Protein AF-B2SQB4-F1 (afdb_monomer_lite)

Foldseek 3Di:
DVVVVVVVVVVVVVVVVVCCCVPPVVVVVVVVVVVVVVVVVVVVVVVVVVVVVVVVVVVVVVVVVVVVVVVVVVVVVVVVVVVVVVVVVVVVVVVVVVVVVVVVVVVVVVVVVVVVVVVVVVVVVVVVVVVVVVVVVVVCVVVVVVVVVVVVVVVD

Organism: Xanthomonas oryzae pv. oryzae (strain PXO99A) (NCBI:txid360094)

InterPro domains:
  IPR002146 ATP synthase, F0 complex, subunit b/b', bacterial/chloroplast [MF_01398] (1-138)
  IPR002146 ATP synthase, F0 complex, subunit b/b', bacterial/chloroplast [PF00430] (6-136)
  IPR005864 ATP synthase, F0 complex, subunit b, bacterial [TIGR01144] (10-155)
  IPR028987 F-type ATP synthase subunit B-like, membrane domain superfamily [SSF81573] (62-121)
  IPR050059 ATP synthase B chain [PTHR33445] (2-155)

Sequence (156 aa):
MDITLTIFAQALAFAGLIWIVATKIWPPLLQAIEERQQKIAEGLAAADRSQKDLAQAQEKVNEVLKDARTKANEIIDQAHARANQIIEAAKLEAIAEANRQKELAQTEIDASATRAREELRKQVSVLAVSGAEKLLKREIDANAHKALLDELAAEI

Radius of gyration: 65.9 Å; chains: 1; bounding box: 170×57×142 Å

Structure (mmCIF, N/CA/C/O backbone):
data_AF-B2SQB4-F1
#
_entry.id   AF-B2SQB4-F1
#
loop_
_atom_site.group_PDB
_atom_site.id
_atom_site.type_symbol
_atom_site.label_atom_id
_atom_site.label_alt_id
_atom_site.label_comp_id
_atom_site.label_asym_id
_atom_site.label_entity_id
_atom_site.label_seq_id
_atom_site.pdbx_PDB_ins_code
_atom_site.Cartn_x
_atom_site.Cartn_y
_atom_site.Cartn_z
_atom_site.occupancy
_atom_site.B_iso_or_equiv
_atom_site.auth_seq_id
_atom_site.auth_comp_id
_atom_site.auth_asym_id
_atom_site.auth_atom_id
_atom_site.pdbx_PDB_model_num
ATOM 1 N N . MET A 1 1 ? 79.390 27.691 -71.364 1.00 60.22 1 MET A N 1
ATOM 2 C CA . MET A 1 1 ? 78.870 28.315 -70.119 1.00 60.22 1 MET A CA 1
ATOM 3 C C . MET A 1 1 ? 77.470 27.766 -69.862 1.00 60.22 1 MET A C 1
ATOM 5 O O . MET A 1 1 ? 76.547 28.503 -69.552 1.00 60.22 1 MET A O 1
ATOM 9 N N . ASP A 1 2 ? 77.309 26.455 -70.036 1.00 78.00 2 ASP A N 1
ATOM 10 C CA . ASP A 1 2 ? 75.991 25.850 -70.263 1.00 78.00 2 ASP A CA 1
ATOM 11 C C . ASP A 1 2 ? 75.588 24.983 -69.071 1.00 78.00 2 ASP A C 1
ATOM 13 O O . ASP A 1 2 ? 74.426 24.953 -68.684 1.00 78.00 2 ASP A O 1
ATOM 17 N N . ILE A 1 3 ? 76.577 24.380 -68.400 1.00 84.12 3 ILE A N 1
ATOM 18 C CA . ILE A 1 3 ? 76.380 23.553 -67.205 1.00 84.12 3 ILE A CA 1
ATOM 19 C C . ILE A 1 3 ? 75.751 24.372 -66.067 1.00 84.12 3 ILE A C 1
ATOM 21 O O . ILE A 1 3 ? 74.783 23.928 -65.453 1.00 84.12 3 ILE A O 1
ATOM 25 N N . THR A 1 4 ? 76.233 25.593 -65.809 1.00 86.19 4 THR A N 1
ATOM 26 C CA . THR A 1 4 ? 75.653 26.471 -64.777 1.00 86.19 4 THR A CA 1
ATOM 27 C C . THR A 1 4 ? 74.193 26.793 -65.078 1.00 86.19 4 THR A C 1
ATOM 29 O O . THR A 1 4 ? 73.352 26.617 -64.200 1.00 86.19 4 THR A O 1
ATOM 32 N N . LEU A 1 5 ? 73.866 27.177 -66.318 1.00 89.06 5 LEU A N 1
ATOM 33 C CA . LEU A 1 5 ? 72.486 27.433 -66.741 1.00 89.06 5 LEU A CA 1
ATOM 34 C C . LEU A 1 5 ? 71.599 26.191 -66.557 1.00 89.06 5 LEU A C 1
ATOM 36 O O . LEU A 1 5 ? 70.499 26.311 -66.021 1.00 89.06 5 LEU A O 1
ATOM 40 N N . THR A 1 6 ? 72.082 25.000 -66.932 1.00 90.56 6 THR A N 1
ATOM 41 C CA . THR A 1 6 ? 71.328 23.750 -66.736 1.00 90.56 6 THR A CA 1
ATOM 42 C C . THR A 1 6 ? 71.091 23.422 -65.263 1.00 90.56 6 THR A C 1
ATOM 44 O O . THR A 1 6 ? 69.987 23.011 -64.918 1.00 90.56 6 THR A O 1
ATOM 47 N N . ILE A 1 7 ? 72.064 23.667 -64.377 1.00 91.50 7 ILE A N 1
ATOM 48 C CA . ILE A 1 7 ? 71.915 23.438 -62.931 1.00 91.50 7 ILE A CA 1
ATOM 49 C C . ILE A 1 7 ? 70.912 24.427 -62.330 1.00 91.50 7 ILE A C 1
ATOM 51 O O . ILE A 1 7 ? 70.052 24.017 -61.555 1.00 91.50 7 ILE A O 1
ATOM 55 N N . PHE A 1 8 ? 70.968 25.711 -62.704 1.00 92.38 8 PHE A N 1
ATOM 56 C CA . PHE A 1 8 ? 69.986 26.702 -62.247 1.00 92.38 8 PHE A CA 1
ATOM 57 C C . PHE A 1 8 ? 68.572 26.374 -62.741 1.00 92.38 8 PHE A C 1
ATOM 59 O O . PHE A 1 8 ? 67.626 26.429 -61.956 1.00 92.38 8 PHE A O 1
ATOM 66 N N . ALA A 1 9 ? 68.421 25.979 -64.008 1.00 92.12 9 ALA A N 1
ATOM 67 C CA . ALA A 1 9 ? 67.137 25.547 -64.555 1.00 92.12 9 ALA A CA 1
ATOM 68 C C . ALA A 1 9 ? 66.606 24.287 -63.845 1.00 92.12 9 ALA A C 1
ATOM 70 O O . ALA A 1 9 ? 65.429 24.234 -63.491 1.00 92.12 9 ALA A O 1
ATOM 71 N N . GLN A 1 10 ? 67.468 23.302 -63.573 1.00 93.12 10 GLN A N 1
ATOM 72 C CA . GLN A 1 10 ? 67.107 22.090 -62.834 1.00 93.12 10 GLN A CA 1
ATOM 73 C C . GLN A 1 10 ? 66.723 22.397 -61.380 1.00 93.12 10 GLN A C 1
ATOM 75 O O . GLN A 1 10 ? 65.733 21.860 -60.889 1.00 93.12 10 GLN A O 1
ATOM 80 N N . ALA A 1 11 ? 67.451 23.291 -60.703 1.00 94.12 11 ALA A N 1
ATOM 81 C CA . ALA A 1 11 ? 67.134 23.733 -59.346 1.00 94.12 11 ALA A CA 1
ATOM 82 C C . ALA A 1 11 ? 65.794 24.480 -59.288 1.00 94.12 11 ALA A C 1
ATOM 84 O O . ALA A 1 11 ? 65.000 24.237 -58.381 1.00 94.12 11 ALA A O 1
ATOM 85 N N . LEU A 1 12 ? 65.505 25.337 -60.273 1.00 94.81 12 LEU A N 1
ATOM 86 C CA . LEU A 1 12 ? 64.223 26.035 -60.375 1.00 94.81 12 LEU A CA 1
ATOM 87 C C . LEU A 1 12 ? 63.070 25.060 -60.644 1.00 94.81 12 LEU A C 1
ATOM 89 O O . LEU A 1 12 ? 62.028 25.156 -59.999 1.00 94.81 12 LEU A O 1
ATOM 93 N N . ALA A 1 13 ? 63.258 24.095 -61.549 1.00 93.62 13 ALA A N 1
ATOM 94 C CA . ALA A 1 13 ? 62.276 23.044 -61.809 1.00 93.62 13 ALA A CA 1
ATOM 95 C C . ALA A 1 13 ? 62.020 22.189 -60.556 1.00 93.62 13 ALA A C 1
ATOM 97 O O . ALA A 1 13 ? 60.870 21.898 -60.230 1.00 93.62 13 ALA A O 1
ATOM 98 N N . PHE A 1 14 ? 63.076 21.839 -59.815 1.00 94.81 14 PHE A N 1
ATOM 99 C CA . PHE A 1 14 ? 62.976 21.101 -58.557 1.00 94.81 14 PHE A CA 1
ATOM 100 C C . PHE A 1 14 ? 62.260 21.912 -57.466 1.00 94.81 14 PHE A C 1
ATOM 102 O O . PHE A 1 14 ? 61.366 21.389 -56.804 1.00 94.81 14 PHE A O 1
ATOM 109 N N . ALA A 1 15 ? 62.574 23.203 -57.324 1.00 95.31 15 ALA A N 1
ATOM 110 C CA . ALA A 1 15 ? 61.880 24.106 -56.407 1.00 95.31 15 ALA A CA 1
ATOM 111 C C . ALA A 1 15 ? 60.398 24.279 -56.781 1.00 95.31 15 ALA A C 1
ATOM 113 O O . ALA A 1 15 ? 59.537 24.240 -55.904 1.00 95.31 15 ALA A O 1
ATOM 114 N N . GLY A 1 16 ? 60.084 24.403 -58.075 1.00 95.38 16 GLY A N 1
ATOM 115 C CA . GLY A 1 16 ? 58.711 24.451 -58.580 1.00 95.38 16 GLY A CA 1
ATOM 116 C C . GLY A 1 16 ? 57.937 23.161 -58.297 1.00 95.38 16 GLY A C 1
ATOM 117 O O . GLY A 1 16 ? 56.789 23.218 -57.860 1.00 95.38 16 GLY A O 1
ATOM 118 N N . LEU A 1 17 ? 58.575 21.999 -58.466 1.00 94.56 17 LEU A N 1
ATOM 119 C CA . LEU A 1 17 ? 57.991 20.703 -58.118 1.00 94.56 17 LEU A CA 1
ATOM 120 C C . LEU A 1 17 ? 57.724 20.595 -56.614 1.00 94.56 17 LEU A C 1
ATOM 122 O O . LEU A 1 17 ? 56.611 20.241 -56.231 1.00 94.56 17 LEU A O 1
ATOM 126 N N . ILE A 1 18 ? 58.695 20.948 -55.762 1.00 94.69 18 ILE A N 1
ATOM 127 C CA . ILE A 1 18 ? 58.509 20.978 -54.301 1.00 94.69 18 ILE A CA 1
ATOM 128 C C . ILE A 1 18 ? 57.364 21.917 -53.930 1.00 94.69 18 ILE A C 1
ATOM 130 O O . ILE A 1 18 ? 56.528 21.550 -53.111 1.00 94.69 18 ILE A O 1
ATOM 134 N N . TRP A 1 19 ? 57.288 23.098 -54.543 1.00 95.38 19 TRP A N 1
ATOM 135 C CA . TRP A 1 19 ? 56.227 24.060 -54.265 1.00 95.38 19 TRP A CA 1
ATOM 136 C C . TRP A 1 19 ? 54.843 23.514 -54.640 1.00 95.38 19 TRP A C 1
ATOM 138 O O . TRP A 1 19 ? 53.917 23.582 -53.833 1.00 95.38 19 TRP A O 1
ATOM 148 N N . ILE A 1 20 ? 54.697 22.890 -55.813 1.00 94.50 20 ILE A N 1
ATOM 149 C CA . ILE A 1 20 ? 53.439 22.250 -56.222 1.00 94.50 20 ILE A CA 1
ATOM 150 C C . ILE A 1 20 ? 53.090 21.091 -55.284 1.00 94.50 20 ILE A C 1
ATOM 152 O O . ILE A 1 20 ? 51.948 20.994 -54.846 1.00 94.50 20 ILE A O 1
ATOM 156 N N . VAL A 1 21 ? 54.042 20.228 -54.927 1.00 94.00 21 VAL A N 1
ATOM 157 C CA . VAL A 1 21 ? 53.791 19.122 -53.991 1.00 94.00 21 VAL A CA 1
ATOM 158 C C . VAL A 1 21 ? 53.361 19.668 -52.625 1.00 94.00 21 VAL A C 1
ATOM 160 O O . VAL A 1 21 ? 52.333 19.246 -52.101 1.00 94.00 21 VAL A O 1
ATOM 163 N N . ALA A 1 22 ? 54.080 20.654 -52.086 1.00 93.50 22 ALA A N 1
ATOM 164 C CA . ALA A 1 22 ? 53.810 21.254 -50.783 1.00 93.50 22 ALA A CA 1
ATOM 165 C C . ALA A 1 22 ? 52.475 22.015 -50.735 1.00 93.50 22 ALA A C 1
ATOM 167 O O . ALA A 1 22 ? 51.786 21.975 -49.721 1.00 93.50 22 ALA A O 1
ATOM 168 N N . THR A 1 23 ? 52.086 22.699 -51.816 1.00 92.88 23 THR A N 1
ATOM 169 C CA . THR A 1 23 ? 50.876 23.541 -51.848 1.00 92.88 23 THR A CA 1
ATOM 170 C C . THR A 1 23 ? 49.652 22.845 -52.448 1.00 92.88 23 THR A C 1
ATOM 172 O O . THR A 1 23 ? 48.531 23.194 -52.094 1.00 92.88 23 THR A O 1
ATOM 175 N N . LYS A 1 24 ? 49.810 21.881 -53.361 1.00 93.25 24 LYS A N 1
ATOM 176 C CA . LYS A 1 24 ? 48.684 21.225 -54.055 1.00 93.25 24 LYS A CA 1
ATOM 177 C C . LYS A 1 24 ? 48.460 19.778 -53.642 1.00 93.25 24 LYS A C 1
ATOM 179 O O . LYS A 1 24 ? 47.314 19.353 -53.665 1.00 93.25 24 LYS A O 1
ATOM 184 N N . ILE A 1 25 ? 49.505 19.026 -53.294 1.00 93.25 25 ILE A N 1
ATOM 185 C CA . ILE A 1 25 ? 49.392 17.585 -52.992 1.00 93.25 25 ILE A CA 1
ATOM 186 C C . ILE A 1 25 ? 49.342 17.341 -51.483 1.00 93.25 25 ILE A C 1
ATOM 188 O O . ILE A 1 25 ? 48.540 16.538 -51.011 1.00 93.25 25 ILE A O 1
ATOM 192 N N . TRP A 1 26 ? 50.157 18.061 -50.715 1.00 93.31 26 TRP A N 1
ATOM 193 C CA . TRP A 1 26 ? 50.213 17.926 -49.263 1.00 93.31 26 TRP A CA 1
ATOM 194 C C . TRP A 1 26 ? 48.884 18.285 -48.572 1.00 93.31 26 TRP A C 1
ATOM 196 O O . TRP A 1 26 ? 48.449 17.505 -47.724 1.00 93.31 26 TRP A O 1
ATOM 206 N N . PRO A 1 27 ? 48.178 19.377 -48.946 1.00 93.12 27 PRO A N 1
ATOM 207 C CA . PRO A 1 27 ? 46.904 19.725 -48.314 1.00 93.12 27 PRO A CA 1
ATOM 208 C C . PRO A 1 27 ? 45.783 18.686 -48.490 1.00 93.12 27 PRO A C 1
ATOM 210 O O . PRO A 1 27 ? 45.216 18.294 -47.473 1.00 93.12 27 PRO A O 1
ATOM 213 N N . PRO A 1 28 ? 45.466 18.170 -49.700 1.00 92.94 28 PRO A N 1
ATOM 214 C CA . PRO A 1 28 ? 44.439 17.134 -49.834 1.00 92.94 28 PRO A CA 1
ATOM 215 C C . PRO A 1 28 ? 44.850 15.803 -49.190 1.00 92.94 28 PRO A C 1
ATOM 217 O O . PRO A 1 28 ? 43.985 15.062 -48.730 1.00 92.94 28 PRO A O 1
ATOM 220 N N . LEU A 1 29 ? 46.152 15.495 -49.108 1.00 93.25 29 LEU A N 1
ATOM 221 C CA . LEU A 1 29 ? 46.636 14.307 -48.402 1.00 93.25 29 LEU A CA 1
ATOM 222 C C . LEU A 1 29 ? 46.406 14.411 -46.886 1.00 93.25 29 LEU A C 1
ATOM 224 O O . LEU A 1 29 ? 45.898 13.470 -46.279 1.00 93.25 29 LEU A O 1
ATOM 228 N N . LEU A 1 30 ? 46.750 15.554 -46.285 1.00 93.62 30 LEU A N 1
ATOM 229 C CA . LEU A 1 30 ? 46.472 15.844 -44.875 1.00 93.62 30 LEU A CA 1
ATOM 230 C C . LEU A 1 30 ? 44.971 15.837 -44.595 1.00 93.62 30 LEU A C 1
ATOM 232 O O . LEU A 1 30 ? 44.548 15.188 -43.647 1.00 93.62 30 LEU A O 1
ATOM 236 N N . GLN A 1 31 ? 44.174 16.468 -45.460 1.00 93.62 31 GLN A N 1
ATOM 237 C CA . GLN A 1 31 ? 42.718 16.486 -45.334 1.00 93.62 31 GLN A CA 1
ATOM 238 C C . GLN A 1 31 ? 42.126 15.070 -45.360 1.00 93.62 31 GLN A C 1
ATOM 240 O O . GLN A 1 31 ? 41.269 14.756 -44.542 1.00 93.62 31 GLN A O 1
ATOM 245 N N . ALA A 1 32 ? 42.612 14.181 -46.233 1.00 92.75 32 ALA A N 1
ATOM 246 C CA . ALA A 1 32 ? 42.151 12.791 -46.282 1.00 92.75 32 ALA A CA 1
ATOM 247 C C . ALA A 1 32 ? 42.525 11.984 -45.021 1.00 92.75 32 ALA A C 1
ATOM 249 O O . ALA A 1 32 ? 41.795 11.071 -44.621 1.00 92.75 32 ALA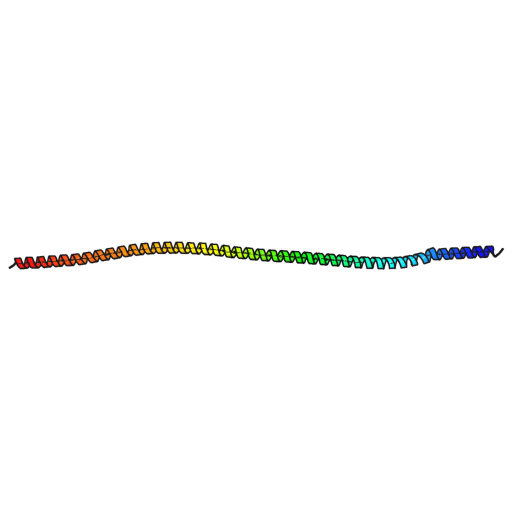 A O 1
ATOM 250 N N . ILE A 1 33 ? 43.665 12.292 -44.393 1.00 93.81 33 ILE A N 1
ATOM 251 C CA . ILE A 1 33 ? 44.070 11.690 -43.114 1.00 93.81 33 ILE A CA 1
ATOM 252 C C . ILE A 1 33 ? 43.206 12.241 -41.978 1.00 93.81 33 ILE A C 1
ATOM 254 O O . ILE A 1 33 ? 42.704 11.460 -41.171 1.00 93.81 33 ILE A O 1
ATOM 258 N N . GLU A 1 34 ? 43.013 13.557 -41.932 1.00 94.25 34 GLU A N 1
ATOM 259 C CA . GLU A 1 34 ? 42.222 14.247 -40.915 1.00 94.25 34 GLU A CA 1
ATOM 260 C C . GLU A 1 34 ? 40.752 13.824 -40.974 1.00 94.25 34 GLU A C 1
ATOM 262 O O . GLU A 1 34 ? 40.191 13.473 -39.945 1.00 94.25 34 GLU A O 1
ATOM 267 N N . GLU A 1 35 ? 40.158 13.701 -42.164 1.00 94.44 35 GLU A N 1
ATOM 268 C CA . GLU A 1 35 ? 38.791 13.196 -42.347 1.00 94.44 35 GLU A CA 1
ATOM 269 C C . GLU A 1 35 ? 38.636 11.764 -41.807 1.00 94.44 35 GLU A C 1
ATOM 271 O O . GLU A 1 35 ? 37.651 11.431 -41.144 1.00 94.44 35 GLU A O 1
ATOM 276 N N . ARG A 1 36 ? 39.635 10.897 -42.028 1.00 92.94 36 ARG A N 1
ATOM 277 C CA . ARG A 1 36 ? 39.638 9.541 -41.458 1.00 92.94 36 ARG A CA 1
ATOM 278 C C . ARG A 1 36 ? 39.808 9.553 -39.943 1.00 92.94 36 ARG A C 1
ATOM 280 O O . ARG A 1 36 ? 39.107 8.805 -39.263 1.00 92.94 36 ARG A O 1
ATOM 287 N N . GLN A 1 37 ? 40.723 10.365 -39.417 1.00 94.12 37 GLN A N 1
ATOM 288 C CA . GLN A 1 37 ? 40.927 10.506 -37.974 1.00 94.12 37 GLN A CA 1
ATOM 289 C C . GLN A 1 37 ? 39.669 11.049 -37.297 1.00 94.12 37 GLN A C 1
ATOM 291 O O . GLN A 1 37 ? 39.243 10.492 -36.289 1.00 94.12 37 GLN A O 1
ATOM 296 N N . GLN A 1 38 ? 39.032 12.055 -37.892 1.00 94.38 38 GLN A N 1
ATOM 297 C CA . GLN A 1 38 ? 37.782 12.635 -37.427 1.00 94.38 38 GLN A CA 1
ATOM 298 C C . GLN A 1 38 ? 36.663 11.594 -37.434 1.00 94.38 38 GLN A C 1
ATOM 300 O O . GLN A 1 38 ? 36.013 11.408 -36.414 1.00 94.38 38 GLN A O 1
ATOM 305 N N . LYS A 1 39 ? 36.488 10.829 -38.517 1.00 92.31 39 LYS A N 1
ATOM 306 C CA . LYS A 1 39 ? 35.456 9.782 -38.585 1.00 92.31 39 LYS A CA 1
ATOM 307 C C . LYS A 1 39 ? 35.657 8.669 -37.549 1.00 92.31 39 LYS A C 1
ATOM 309 O O . LYS A 1 39 ? 34.684 8.159 -36.997 1.00 92.31 39 LYS A O 1
ATOM 314 N N . ILE A 1 40 ? 36.906 8.285 -37.273 1.00 92.94 40 ILE A N 1
ATOM 315 C CA . ILE A 1 40 ? 37.234 7.305 -36.225 1.00 92.94 40 ILE A CA 1
ATOM 316 C C . ILE A 1 40 ? 36.982 7.902 -34.835 1.00 92.94 40 ILE A C 1
ATOM 318 O O . ILE A 1 40 ? 36.394 7.230 -33.990 1.00 92.94 40 ILE A O 1
ATOM 322 N N . ALA A 1 41 ? 37.388 9.152 -34.602 1.00 93.50 41 ALA A N 1
ATOM 323 C CA . ALA A 1 41 ? 37.187 9.845 -33.334 1.00 93.50 41 ALA A CA 1
ATOM 324 C C . ALA A 1 41 ? 35.698 10.068 -33.035 1.00 93.50 41 ALA A C 1
ATOM 326 O O . ALA A 1 41 ? 35.250 9.776 -31.931 1.00 93.50 41 ALA A O 1
ATOM 327 N N . GLU A 1 42 ? 34.917 10.508 -34.022 1.00 94.56 42 GLU A N 1
ATOM 328 C CA . GLU A 1 42 ? 33.464 10.661 -33.925 1.00 94.56 42 GLU A CA 1
ATOM 329 C C . GLU A 1 42 ? 32.776 9.314 -33.694 1.00 94.56 42 GLU A C 1
ATOM 331 O O . GLU A 1 42 ? 31.912 9.216 -32.827 1.00 94.56 42 GLU A O 1
ATOM 336 N N . GLY A 1 43 ? 33.182 8.259 -34.409 1.00 92.00 43 GLY A N 1
ATOM 337 C CA . GLY A 1 43 ? 32.646 6.911 -34.211 1.00 92.00 43 GLY A CA 1
ATOM 338 C C . GLY A 1 43 ? 32.940 6.352 -32.816 1.00 92.00 43 GLY A C 1
ATOM 339 O O . GLY A 1 43 ? 32.050 5.790 -32.179 1.00 92.00 43 GLY A O 1
ATOM 340 N N . LEU A 1 44 ? 34.163 6.548 -32.313 1.00 93.25 44 LEU A N 1
ATOM 341 C CA . LEU A 1 44 ? 34.557 6.131 -30.967 1.00 93.25 44 LEU A CA 1
ATOM 342 C C . LEU A 1 44 ? 33.827 6.946 -29.891 1.00 93.25 44 LEU A C 1
ATOM 344 O O . LEU A 1 44 ? 33.311 6.367 -28.940 1.00 93.25 44 LEU A O 1
ATOM 348 N N . ALA A 1 45 ? 33.726 8.266 -30.063 1.00 93.69 45 ALA A N 1
ATOM 349 C CA . ALA A 1 45 ? 32.998 9.142 -29.149 1.00 93.69 45 ALA A CA 1
ATOM 350 C C . ALA A 1 45 ? 31.493 8.835 -29.138 1.00 93.69 45 ALA A C 1
ATOM 352 O O . ALA A 1 45 ? 30.873 8.841 -28.078 1.00 93.69 45 ALA A O 1
ATOM 353 N N . ALA A 1 46 ? 30.900 8.525 -30.295 1.00 93.62 46 ALA A N 1
ATOM 354 C CA . ALA A 1 46 ? 29.509 8.095 -30.393 1.00 93.62 46 ALA A CA 1
ATOM 355 C C . ALA A 1 46 ? 29.286 6.734 -29.718 1.00 93.62 46 ALA A C 1
ATOM 357 O O . ALA A 1 46 ? 28.285 6.564 -29.024 1.00 93.62 46 ALA A O 1
ATOM 358 N N . ALA A 1 47 ? 30.215 5.786 -29.871 1.00 92.56 47 ALA A N 1
ATOM 359 C CA . ALA A 1 47 ? 30.145 4.487 -29.206 1.00 92.56 47 ALA A CA 1
ATOM 360 C C . ALA A 1 47 ? 30.273 4.612 -27.678 1.00 92.56 47 ALA A C 1
ATOM 362 O O . ALA A 1 47 ? 29.461 4.036 -26.956 1.00 92.56 47 ALA A O 1
ATOM 363 N N . ASP A 1 48 ? 31.240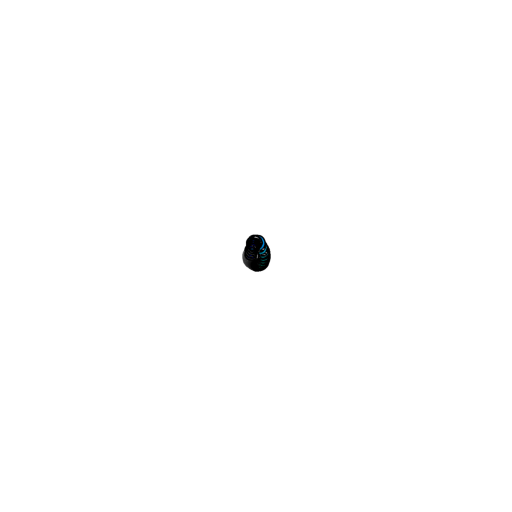 5.392 -27.187 1.00 94.44 48 ASP A N 1
ATOM 364 C CA . ASP A 1 48 ? 31.436 5.643 -25.753 1.00 94.44 48 ASP A CA 1
ATOM 365 C C . ASP A 1 48 ? 30.231 6.371 -25.144 1.00 94.44 48 ASP A C 1
ATOM 367 O O . ASP A 1 48 ? 29.664 5.936 -24.139 1.00 94.44 48 ASP A O 1
ATOM 371 N N . ARG A 1 49 ? 29.744 7.421 -25.820 1.00 94.62 49 ARG A N 1
ATOM 372 C CA . ARG A 1 49 ? 28.530 8.132 -25.413 1.00 94.62 49 ARG A CA 1
ATOM 373 C C . ARG A 1 49 ? 27.317 7.212 -25.402 1.00 94.62 49 ARG A C 1
ATOM 375 O O . ARG A 1 49 ? 26.577 7.224 -24.430 1.00 94.62 49 ARG A O 1
ATOM 382 N N . SER A 1 50 ? 27.134 6.378 -26.424 1.00 93.25 50 SER A N 1
ATOM 383 C CA . SER A 1 50 ? 26.022 5.427 -26.466 1.00 93.25 50 SER A CA 1
ATOM 384 C C . SER A 1 50 ? 26.097 4.397 -25.340 1.00 93.25 50 SER A C 1
ATOM 386 O O . SER A 1 50 ? 25.056 4.036 -24.796 1.00 93.25 50 SER A O 1
ATOM 388 N N . GLN A 1 51 ? 27.290 3.911 -24.980 1.00 94.56 51 GLN A N 1
ATOM 389 C CA . GLN A 1 51 ? 27.453 2.997 -23.845 1.00 94.56 51 GLN A CA 1
ATOM 390 C C . GLN A 1 51 ? 27.145 3.692 -22.521 1.00 94.56 51 GLN A C 1
ATOM 392 O O . GLN A 1 51 ? 26.455 3.124 -21.675 1.00 94.56 51 GLN A O 1
ATOM 397 N N . LYS A 1 52 ? 27.610 4.932 -22.353 1.00 95.19 52 LYS A N 1
ATOM 398 C CA . LYS A 1 52 ? 27.331 5.736 -21.165 1.00 95.19 52 LYS A CA 1
ATOM 399 C C . LYS A 1 52 ? 25.845 6.065 -21.034 1.00 95.19 52 LYS A C 1
ATOM 401 O O . LYS A 1 52 ? 25.288 5.885 -19.956 1.00 95.19 52 LYS A O 1
ATOM 406 N N . ASP A 1 53 ? 25.204 6.483 -22.120 1.00 95.12 53 ASP A N 1
ATOM 407 C CA . ASP A 1 53 ? 23.773 6.784 -22.164 1.00 95.12 53 ASP A CA 1
ATOM 408 C C . ASP A 1 53 ? 22.951 5.517 -21.871 1.00 95.12 53 ASP A C 1
ATOM 410 O O . ASP A 1 53 ? 21.990 5.572 -21.106 1.00 95.12 53 ASP A O 1
ATOM 414 N N . LEU A 1 54 ? 23.364 4.352 -22.392 1.00 93.94 54 LEU A N 1
ATOM 415 C CA . LEU A 1 54 ? 22.738 3.064 -22.078 1.00 93.94 54 LEU A CA 1
ATOM 416 C C . LEU A 1 54 ? 22.901 2.691 -20.598 1.00 93.94 54 LEU A C 1
ATOM 418 O O . LEU A 1 54 ? 21.933 2.272 -19.964 1.00 93.94 54 LEU A O 1
ATOM 422 N N . ALA A 1 55 ? 24.099 2.860 -20.034 1.00 95.31 55 ALA A N 1
ATOM 423 C CA . ALA A 1 55 ? 24.361 2.585 -18.624 1.00 95.31 55 ALA A CA 1
ATOM 424 C C . ALA A 1 55 ? 23.535 3.501 -17.706 1.00 95.31 55 ALA A C 1
ATOM 426 O O . ALA A 1 55 ? 22.900 3.018 -16.770 1.00 95.31 55 ALA A O 1
ATOM 427 N N . GLN A 1 56 ? 23.470 4.799 -18.016 1.00 96.19 56 GLN A N 1
ATOM 428 C CA . GLN A 1 56 ? 22.654 5.771 -17.284 1.00 96.19 56 GLN A CA 1
ATOM 429 C C . GLN A 1 56 ? 21.157 5.482 -17.416 1.00 96.19 56 GLN A C 1
ATOM 431 O O . GLN A 1 56 ? 20.425 5.549 -16.430 1.00 96.19 56 GLN A O 1
ATOM 436 N N . ALA A 1 57 ? 20.686 5.123 -18.613 1.00 95.00 57 ALA A N 1
ATOM 437 C CA . ALA A 1 57 ? 19.300 4.726 -18.825 1.00 95.00 57 ALA A CA 1
ATOM 438 C C . ALA A 1 57 ? 18.955 3.468 -18.015 1.00 95.00 57 ALA A C 1
ATOM 440 O O . ALA A 1 57 ? 17.914 3.429 -17.361 1.00 95.00 57 ALA A O 1
ATOM 441 N N . GLN A 1 58 ? 19.839 2.468 -17.995 1.00 96.06 58 GLN A N 1
ATOM 442 C CA . GLN A 1 58 ? 19.645 1.248 -17.215 1.00 96.06 58 GLN A CA 1
ATOM 443 C C . GLN A 1 58 ? 19.636 1.524 -15.707 1.00 96.06 58 GLN A C 1
ATOM 445 O O . GLN A 1 58 ? 18.791 0.987 -14.989 1.00 96.06 58 GLN A O 1
ATOM 450 N N . GLU A 1 59 ? 20.542 2.374 -15.222 1.00 96.38 59 GLU A N 1
ATOM 451 C CA . GLU A 1 59 ? 20.562 2.822 -13.830 1.00 96.38 59 GLU A CA 1
ATOM 452 C C . GLU A 1 59 ? 19.258 3.539 -13.469 1.00 96.38 59 GLU A C 1
ATOM 454 O O . GLU A 1 59 ? 18.624 3.194 -12.470 1.00 96.38 59 GLU A O 1
ATOM 459 N N . LYS A 1 60 ? 18.788 4.452 -14.329 1.00 96.50 60 LYS A N 1
ATOM 460 C CA . LYS A 1 60 ? 17.534 5.173 -14.109 1.00 96.50 60 LYS A CA 1
ATOM 461 C C . LYS A 1 60 ? 16.323 4.248 -14.104 1.00 96.50 60 LYS A C 1
ATOM 463 O O . LYS A 1 60 ? 15.447 4.394 -13.255 1.00 96.50 60 LYS A O 1
ATOM 468 N N . VAL A 1 61 ? 16.269 3.278 -15.016 1.00 96.62 61 VAL A N 1
ATOM 469 C CA . VAL A 1 61 ? 15.207 2.262 -15.044 1.00 96.62 61 VAL A CA 1
ATOM 470 C C . VAL A 1 61 ? 15.228 1.432 -13.763 1.00 96.62 61 VAL A C 1
ATOM 472 O O . VAL A 1 61 ? 14.177 1.219 -13.161 1.00 96.62 61 VAL A O 1
ATOM 475 N N . ASN A 1 62 ? 16.404 1.006 -13.301 1.00 96.56 62 ASN A N 1
ATOM 476 C CA . ASN A 1 62 ? 16.538 0.245 -12.060 1.00 96.56 62 ASN A CA 1
ATOM 477 C C . ASN A 1 62 ? 16.113 1.065 -10.832 1.00 96.56 62 ASN A C 1
ATOM 479 O O . ASN A 1 62 ? 15.441 0.533 -9.948 1.00 96.56 62 ASN A O 1
ATOM 483 N N . GLU A 1 63 ? 16.460 2.353 -10.784 1.00 97.25 63 GLU A N 1
ATOM 484 C CA . GLU A 1 63 ? 16.032 3.280 -9.732 1.00 97.25 63 GLU A CA 1
ATOM 485 C C . GLU A 1 63 ? 14.505 3.435 -9.721 1.00 97.25 63 GLU A C 1
ATOM 487 O O . GLU A 1 63 ? 13.877 3.262 -8.678 1.00 97.25 63 GLU A O 1
ATOM 492 N N . VAL A 1 64 ? 13.893 3.672 -10.886 1.00 96.62 64 VAL A N 1
ATOM 493 C CA . VAL A 1 64 ? 12.433 3.797 -11.028 1.00 96.62 64 VAL A CA 1
ATOM 494 C C . VAL A 1 64 ? 11.726 2.496 -10.651 1.00 96.62 64 VAL A C 1
ATOM 496 O O . VAL A 1 64 ? 10.714 2.532 -9.959 1.00 96.62 64 VAL A O 1
ATOM 499 N N . LEU A 1 65 ? 12.257 1.337 -11.049 1.00 96.94 65 LEU A N 1
ATOM 500 C CA . LEU A 1 65 ? 11.706 0.037 -10.661 1.00 96.94 65 LEU A CA 1
ATOM 501 C C . LEU A 1 65 ? 11.815 -0.205 -9.154 1.00 96.94 65 LEU A C 1
ATOM 503 O O . LEU A 1 65 ? 10.896 -0.767 -8.557 1.00 96.94 65 LEU A O 1
ATOM 507 N N . LYS A 1 66 ? 12.921 0.208 -8.528 1.00 97.25 66 LYS A N 1
ATOM 508 C CA . LYS A 1 66 ? 13.100 0.115 -7.078 1.00 97.25 66 LYS A CA 1
ATOM 509 C C . LYS A 1 66 ? 12.108 1.020 -6.348 1.00 97.25 66 LYS A C 1
ATOM 511 O O . LYS A 1 66 ? 11.428 0.537 -5.452 1.00 97.25 66 LYS A O 1
ATOM 516 N N . ASP A 1 67 ? 11.984 2.279 -6.760 1.00 97.00 67 ASP A N 1
ATOM 517 C CA . ASP A 1 67 ? 11.024 3.236 -6.194 1.00 97.00 67 ASP A CA 1
ATOM 518 C C . ASP A 1 67 ? 9.575 2.757 -6.373 1.00 97.00 67 ASP A C 1
ATOM 520 O O . ASP A 1 67 ? 8.794 2.749 -5.424 1.00 97.00 67 ASP A O 1
ATOM 524 N N . ALA A 1 68 ? 9.229 2.242 -7.557 1.00 96.62 68 ALA A N 1
ATOM 525 C CA . ALA A 1 68 ? 7.915 1.661 -7.822 1.00 96.62 68 ALA A CA 1
ATOM 526 C C . ALA A 1 68 ? 7.616 0.453 -6.919 1.00 96.62 68 ALA A C 1
ATOM 528 O O . ALA A 1 68 ? 6.502 0.333 -6.413 1.00 96.62 68 ALA A O 1
ATOM 529 N N . ARG A 1 69 ? 8.599 -0.427 -6.677 1.00 97.06 69 ARG A N 1
ATOM 530 C CA . ARG A 1 69 ? 8.454 -1.562 -5.747 1.00 97.06 69 ARG A CA 1
ATOM 531 C C . ARG A 1 69 ? 8.292 -1.103 -4.301 1.00 97.06 69 ARG A C 1
ATOM 533 O O . ARG A 1 69 ? 7.439 -1.640 -3.605 1.00 97.06 69 ARG A O 1
ATOM 540 N N . THR A 1 70 ? 9.068 -0.111 -3.862 1.00 97.69 70 THR A N 1
ATOM 541 C CA . THR A 1 70 ? 8.932 0.472 -2.519 1.00 97.69 70 THR A CA 1
ATOM 542 C C . THR A 1 70 ? 7.540 1.067 -2.332 1.00 97.69 70 THR A C 1
ATOM 544 O O . THR A 1 70 ? 6.847 0.688 -1.396 1.00 97.69 70 THR A O 1
ATOM 547 N N . LYS A 1 71 ? 7.078 1.900 -3.272 1.00 97.19 71 LYS A N 1
ATOM 548 C CA . 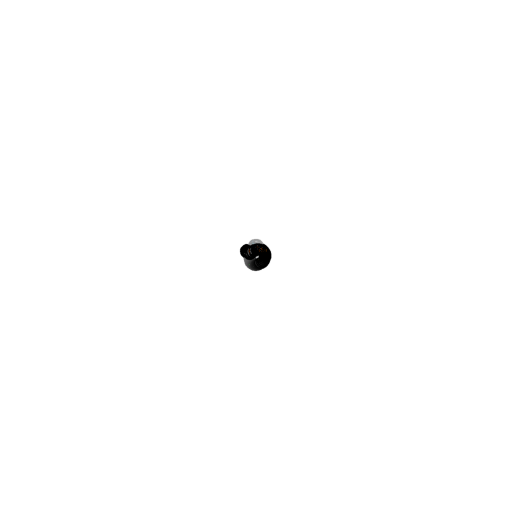LYS A 1 71 ? 5.731 2.490 -3.238 1.00 97.19 71 LYS A CA 1
ATOM 549 C C . LYS A 1 71 ? 4.627 1.438 -3.279 1.00 97.19 71 LYS A C 1
ATOM 551 O O . LYS A 1 71 ? 3.635 1.571 -2.573 1.00 97.19 71 LYS A O 1
ATOM 556 N N . ALA A 1 72 ? 4.782 0.384 -4.081 1.00 96.81 72 ALA A N 1
ATOM 557 C CA . ALA A 1 72 ? 3.819 -0.715 -4.116 1.00 96.81 72 ALA A CA 1
ATOM 558 C C . ALA A 1 72 ? 3.724 -1.428 -2.758 1.00 96.81 72 ALA A C 1
ATOM 560 O O . ALA A 1 72 ? 2.618 -1.667 -2.279 1.00 96.81 72 ALA A O 1
ATOM 561 N N . ASN A 1 73 ? 4.862 -1.708 -2.119 1.00 97.31 73 ASN A N 1
ATOM 562 C CA . ASN A 1 73 ? 4.890 -2.303 -0.783 1.00 97.31 73 ASN A CA 1
ATOM 563 C C . ASN A 1 73 ? 4.279 -1.363 0.265 1.00 97.31 73 ASN A C 1
ATOM 565 O O . ASN A 1 73 ? 3.446 -1.803 1.047 1.00 97.31 73 ASN A O 1
ATOM 569 N N . GLU A 1 74 ? 4.596 -0.066 0.228 1.00 97.62 74 GLU A N 1
ATOM 570 C CA . GLU A 1 74 ? 3.993 0.933 1.121 1.00 97.62 74 GLU A CA 1
ATOM 571 C C . GLU A 1 74 ? 2.466 0.997 0.972 1.00 97.62 74 GLU A C 1
ATOM 573 O O . GLU A 1 74 ? 1.751 1.064 1.970 1.00 97.62 74 GLU A O 1
ATOM 578 N N . ILE A 1 75 ? 1.944 0.939 -0.259 1.00 97.38 75 ILE A N 1
ATOM 579 C CA . ILE A 1 75 ? 0.497 0.911 -0.517 1.00 97.38 75 ILE A CA 1
ATOM 580 C C . ILE A 1 75 ? -0.134 -0.362 0.060 1.00 97.38 75 ILE A C 1
ATOM 582 O O . ILE A 1 75 ? -1.208 -0.294 0.659 1.00 97.38 75 ILE A O 1
ATOM 586 N N . ILE A 1 76 ? 0.519 -1.515 -0.106 1.00 97.38 76 ILE A N 1
ATOM 587 C CA . ILE A 1 76 ? 0.049 -2.797 0.434 1.00 97.38 76 ILE A CA 1
ATOM 588 C C . ILE A 1 76 ? 0.037 -2.757 1.968 1.00 97.38 76 ILE A C 1
ATOM 590 O O . ILE A 1 76 ? -0.978 -3.096 2.577 1.00 97.38 76 ILE A O 1
ATOM 594 N N . ASP A 1 77 ? 1.106 -2.271 2.594 1.00 97.44 77 ASP A N 1
ATOM 595 C CA . ASP A 1 77 ? 1.211 -2.154 4.050 1.00 97.44 77 ASP A CA 1
ATOM 596 C C . ASP A 1 77 ? 0.159 -1.189 4.615 1.00 97.44 77 ASP A C 1
ATOM 598 O O . ASP A 1 77 ? -0.516 -1.502 5.599 1.00 97.44 77 ASP A O 1
ATOM 602 N N . GLN A 1 78 ? -0.060 -0.045 3.958 1.00 97.31 78 GLN A N 1
ATOM 603 C CA . GLN A 1 78 ? -1.125 0.894 4.319 1.00 97.31 78 GLN A CA 1
ATOM 604 C C . GLN A 1 78 ? -2.518 0.274 4.161 1.00 97.31 78 GLN A C 1
ATOM 606 O O . GLN A 1 78 ? -3.384 0.484 5.014 1.00 97.31 78 GLN A O 1
ATOM 611 N N . ALA A 1 79 ? -2.749 -0.507 3.102 1.00 97.06 79 ALA A N 1
ATOM 612 C CA . ALA A 1 79 ? -4.010 -1.208 2.895 1.00 97.06 79 ALA A CA 1
ATOM 613 C C . ALA A 1 79 ? -4.259 -2.255 3.991 1.00 97.06 79 ALA A C 1
ATOM 615 O O . ALA A 1 79 ? -5.361 -2.304 4.539 1.00 97.06 79 ALA A O 1
ATOM 616 N N . HIS A 1 80 ? -3.241 -3.034 4.372 1.00 97.75 80 HIS A N 1
ATOM 617 C CA . HIS A 1 80 ? -3.329 -3.989 5.479 1.00 97.75 80 HIS A CA 1
ATOM 618 C C . HIS A 1 80 ? -3.559 -3.300 6.826 1.00 97.75 80 HIS A C 1
ATOM 620 O O . HIS A 1 80 ? -4.434 -3.720 7.585 1.00 97.75 80 HIS A O 1
ATOM 626 N N . ALA A 1 81 ? -2.833 -2.218 7.117 1.00 97.38 81 ALA A N 1
ATOM 627 C CA . ALA A 1 81 ? -3.021 -1.439 8.338 1.00 97.38 81 ALA A CA 1
ATOM 628 C C . ALA A 1 81 ? -4.447 -0.877 8.428 1.00 97.38 81 ALA A C 1
ATOM 630 O O . ALA A 1 81 ? -5.110 -1.029 9.455 1.00 97.38 81 ALA A O 1
ATOM 631 N N . ARG A 1 82 ? -4.957 -0.304 7.332 1.00 96.81 82 ARG A N 1
ATOM 632 C CA . ARG A 1 82 ? -6.324 0.222 7.262 1.00 96.81 82 ARG A CA 1
ATOM 633 C C . ARG A 1 82 ? -7.374 -0.881 7.379 1.00 96.81 82 ARG A C 1
ATOM 635 O O . ARG A 1 82 ? -8.368 -0.689 8.072 1.00 96.81 82 ARG A O 1
ATOM 642 N N . ALA A 1 83 ? -7.166 -2.032 6.742 1.00 96.88 83 ALA A N 1
ATOM 643 C CA . ALA A 1 83 ? -8.065 -3.177 6.865 1.00 96.88 83 ALA A CA 1
ATOM 644 C C . ALA A 1 83 ? -8.144 -3.671 8.316 1.00 96.88 83 ALA A C 1
ATOM 646 O O . ALA A 1 83 ? -9.239 -3.860 8.841 1.00 96.88 83 ALA A O 1
ATOM 647 N N . ASN A 1 84 ? -7.000 -3.792 8.994 1.00 97.50 84 ASN A N 1
ATOM 648 C CA . ASN A 1 84 ? -6.952 -4.168 10.405 1.00 97.50 84 ASN A CA 1
ATOM 649 C C . ASN A 1 84 ? -7.648 -3.130 11.293 1.00 97.50 84 ASN A C 1
ATOM 651 O O . ASN A 1 84 ? -8.427 -3.505 12.162 1.00 97.50 84 ASN A O 1
ATOM 655 N N . GLN A 1 85 ? -7.441 -1.834 11.045 1.00 97.44 85 GLN A N 1
ATOM 656 C CA . GLN A 1 85 ? -8.147 -0.768 11.764 1.00 97.44 85 GLN A CA 1
ATOM 657 C C . GLN A 1 85 ? -9.666 -0.843 11.577 1.00 97.44 85 GLN A C 1
ATOM 659 O O . GLN A 1 85 ? -10.400 -0.680 12.546 1.00 97.44 85 GLN A O 1
ATOM 664 N N . ILE A 1 86 ? -10.143 -1.116 10.358 1.00 97.31 86 ILE A N 1
ATOM 665 C CA . ILE A 1 86 ? -11.576 -1.289 10.079 1.00 97.31 86 ILE A CA 1
ATOM 666 C C . ILE A 1 86 ? -12.125 -2.506 10.829 1.00 97.31 86 ILE A C 1
ATOM 668 O O . ILE A 1 86 ? -13.192 -2.415 11.428 1.00 97.31 86 ILE A O 1
ATOM 672 N N . ILE A 1 87 ? -11.399 -3.627 10.829 1.00 97.25 87 ILE A N 1
ATOM 673 C CA . ILE A 1 87 ? -11.806 -4.842 11.544 1.00 97.25 87 ILE A CA 1
ATOM 674 C C . ILE A 1 87 ? -11.877 -4.587 13.053 1.00 97.25 87 ILE A C 1
ATOM 676 O O . ILE A 1 87 ? -12.856 -4.973 13.687 1.00 97.25 87 ILE A O 1
ATOM 680 N N . GLU A 1 88 ? -10.875 -3.930 13.635 1.00 97.19 88 GLU A N 1
ATOM 681 C CA . GLU A 1 88 ? -10.870 -3.620 15.067 1.00 97.19 88 GLU A CA 1
ATOM 682 C C . GLU A 1 88 ? -11.962 -2.611 15.442 1.00 97.19 88 GLU A C 1
ATOM 684 O O . GLU A 1 88 ? -12.675 -2.826 16.421 1.00 97.19 88 GLU A O 1
ATOM 689 N N . ALA A 1 89 ? -12.177 -1.570 14.634 1.00 96.88 89 ALA A N 1
ATOM 690 C CA . ALA A 1 89 ? -13.280 -0.633 14.834 1.00 96.88 89 ALA A CA 1
ATOM 691 C C . ALA A 1 89 ? -14.644 -1.342 14.769 1.00 96.88 89 ALA A C 1
ATOM 693 O O . ALA A 1 89 ? -15.466 -1.167 15.666 1.00 96.88 89 ALA A O 1
ATOM 694 N N . ALA A 1 90 ? -14.853 -2.207 13.772 1.00 96.81 90 ALA A N 1
ATOM 695 C CA . ALA A 1 90 ? -16.084 -2.980 13.628 1.00 96.81 90 ALA A CA 1
ATOM 696 C C . ALA A 1 90 ? -16.303 -3.954 14.798 1.00 96.81 90 ALA A C 1
ATOM 698 O O . ALA A 1 90 ? -17.429 -4.113 15.263 1.00 96.81 90 ALA A O 1
ATOM 699 N N . LYS A 1 91 ? -15.241 -4.587 15.319 1.00 97.50 91 LYS A N 1
ATOM 700 C CA . LYS A 1 91 ? -15.326 -5.430 16.524 1.00 97.50 91 LYS A CA 1
ATOM 701 C C . LYS A 1 91 ? -15.723 -4.618 17.753 1.00 97.50 91 LYS A C 1
ATOM 703 O O . LYS A 1 91 ? -16.580 -5.062 18.512 1.00 97.50 91 LYS A O 1
ATOM 708 N N . LEU A 1 92 ? -15.109 -3.453 17.959 1.00 97.56 92 LEU A N 1
ATOM 709 C CA . LEU A 1 92 ? -15.424 -2.582 19.092 1.00 97.56 92 LEU A CA 1
ATOM 710 C C . LEU A 1 92 ? -16.868 -2.079 19.025 1.00 97.56 92 LEU A C 1
ATOM 712 O O . LEU A 1 92 ? -17.575 -2.130 20.029 1.00 97.56 92 LEU A O 1
ATOM 716 N N . GLU A 1 93 ? -17.321 -1.663 17.844 1.00 97.12 93 GLU A N 1
ATOM 717 C CA . GLU A 1 93 ? -18.704 -1.249 17.609 1.00 97.12 93 GLU A CA 1
ATOM 718 C C . GLU A 1 93 ? -19.686 -2.405 17.843 1.00 97.12 93 GLU A C 1
ATOM 720 O O . GLU A 1 93 ? -20.675 -2.238 18.555 1.00 97.12 93 GLU A O 1
ATOM 725 N N . ALA A 1 94 ? -19.373 -3.608 17.350 1.00 96.50 94 ALA A N 1
ATOM 726 C CA . ALA A 1 94 ? -20.188 -4.797 17.585 1.00 96.50 94 ALA A CA 1
ATOM 727 C C . ALA A 1 94 ? -20.278 -5.165 19.076 1.00 96.50 94 ALA A C 1
ATOM 729 O O . ALA A 1 94 ? -21.349 -5.534 19.553 1.00 96.50 94 ALA A O 1
ATOM 730 N N . ILE A 1 95 ? -19.180 -5.051 19.832 1.00 97.56 95 ILE A N 1
ATOM 731 C CA . ILE A 1 95 ? -19.177 -5.290 21.284 1.00 97.56 95 ILE A CA 1
ATOM 732 C C . ILE A 1 95 ? -20.007 -4.225 22.009 1.00 97.56 95 ILE A C 1
ATOM 734 O O . ILE A 1 95 ? -20.781 -4.564 22.907 1.00 97.56 95 ILE A O 1
ATOM 738 N N . ALA A 1 96 ? -19.871 -2.953 21.628 1.00 97.38 96 ALA A N 1
ATOM 739 C CA . ALA A 1 96 ? -20.637 -1.860 22.216 1.00 97.38 96 ALA A CA 1
ATOM 740 C C . ALA A 1 96 ? -22.145 -2.041 21.982 1.00 97.38 96 ALA A C 1
ATOM 742 O O . ALA A 1 96 ? -22.929 -1.972 22.930 1.00 97.38 96 ALA A O 1
ATOM 743 N N . GLU A 1 97 ? -22.547 -2.357 20.751 1.00 96.56 97 GLU A N 1
ATOM 744 C CA . GLU A 1 97 ? -23.948 -2.593 20.405 1.00 96.56 97 GLU A CA 1
ATOM 745 C C . GLU A 1 97 ? -24.486 -3.876 21.060 1.00 96.56 97 GLU A C 1
ATOM 747 O O . GLU A 1 97 ? -25.593 -3.876 21.594 1.00 96.56 97 GLU A O 1
ATOM 752 N N . ALA A 1 98 ? -23.689 -4.947 21.143 1.00 97.19 98 ALA A N 1
ATOM 753 C CA . ALA A 1 98 ? -24.074 -6.156 21.872 1.00 97.19 98 ALA A CA 1
ATOM 754 C C . ALA A 1 98 ? -24.293 -5.891 23.372 1.00 97.19 98 ALA A C 1
ATOM 756 O O . ALA A 1 98 ? -25.230 -6.429 23.965 1.00 97.19 98 ALA A O 1
ATOM 757 N N . ASN A 1 99 ? -23.455 -5.063 24.001 1.00 97.56 99 ASN A N 1
ATOM 758 C CA . ASN A 1 99 ? -23.629 -4.678 25.403 1.00 97.56 99 ASN A CA 1
ATOM 759 C C . ASN A 1 99 ? -24.880 -3.819 25.601 1.00 97.56 99 ASN A C 1
ATOM 761 O O . ASN A 1 99 ? -25.650 -4.074 26.524 1.00 97.56 99 ASN A O 1
ATOM 765 N N . ARG A 1 100 ? -25.132 -2.872 24.695 1.00 97.31 100 ARG A N 1
ATOM 766 C CA . ARG A 1 100 ? -26.348 -2.055 24.701 1.00 97.31 100 ARG A CA 1
ATOM 767 C C . ARG A 1 100 ? -27.608 -2.908 24.556 1.00 97.31 100 ARG A C 1
ATOM 769 O O . ARG A 1 100 ? -28.566 -2.717 25.298 1.00 97.31 100 ARG A O 1
ATOM 776 N N . GLN A 1 101 ? -27.607 -3.881 23.645 1.00 96.75 101 GLN A N 1
ATOM 777 C CA . GLN A 1 101 ? -28.730 -4.809 23.481 1.00 96.75 101 GLN A CA 1
ATOM 778 C C . GLN A 1 101 ? -28.949 -5.672 24.726 1.00 96.75 101 GLN A C 1
ATOM 780 O O . GLN A 1 101 ? -30.093 -5.879 25.124 1.00 96.75 101 GLN A O 1
ATOM 785 N N . LYS A 1 102 ? -27.877 -6.134 25.381 1.00 96.94 102 LYS A N 1
ATOM 786 C CA . LYS A 1 102 ? -27.980 -6.864 26.655 1.00 96.94 102 LYS A CA 1
ATOM 787 C C . LYS A 1 102 ? -28.574 -6.007 27.770 1.00 96.94 102 LYS A C 1
ATOM 789 O O . LYS A 1 102 ? -29.418 -6.497 28.509 1.00 96.94 102 LYS A O 1
ATOM 794 N N . GLU A 1 103 ? -28.159 -4.750 27.888 1.00 96.75 103 GLU A N 1
ATOM 795 C CA . GLU A 1 103 ? -28.692 -3.820 28.891 1.00 96.75 103 GLU A CA 1
ATOM 796 C C . GLU A 1 103 ? -30.182 -3.525 28.659 1.00 96.75 103 GLU A C 1
ATOM 798 O O . GLU A 1 103 ? -30.984 -3.566 29.597 1.00 96.75 103 GLU A O 1
ATOM 803 N N . LEU A 1 104 ? -30.574 -3.305 27.400 1.00 97.00 104 LEU A N 1
ATOM 804 C CA . LEU A 1 104 ? -31.976 -3.137 27.018 1.00 97.00 104 LEU A CA 1
ATOM 805 C C . LEU A 1 104 ? -32.802 -4.387 27.341 1.00 97.00 104 LEU A C 1
ATOM 807 O O . LEU A 1 104 ? -33.855 -4.272 27.966 1.00 97.00 104 LEU A O 1
ATOM 811 N N . ALA A 1 105 ? -32.301 -5.574 26.988 1.00 96.50 105 ALA A N 1
ATOM 812 C CA . ALA A 1 105 ? -32.963 -6.840 27.291 1.00 96.50 105 ALA A CA 1
ATOM 813 C C . ALA A 1 105 ? -33.099 -7.067 28.805 1.00 96.50 105 ALA A C 1
ATOM 815 O O . ALA A 1 105 ? -34.155 -7.489 29.268 1.00 96.50 105 ALA A O 1
ATOM 816 N N . GLN A 1 106 ? -32.068 -6.746 29.593 1.00 97.12 106 GLN A N 1
ATOM 817 C CA . GLN A 1 106 ? -32.121 -6.860 31.051 1.00 97.12 106 GLN A CA 1
ATOM 818 C C . GLN A 1 106 ? -33.173 -5.915 31.647 1.00 97.12 106 GLN A C 1
ATOM 820 O O . GLN A 1 106 ? -33.990 -6.333 32.466 1.00 97.12 106 GLN A O 1
ATOM 825 N N . THR A 1 107 ? -33.217 -4.670 31.172 1.00 96.94 107 THR A N 1
ATOM 826 C CA . THR A 1 107 ? -34.219 -3.682 31.596 1.00 96.94 107 THR A CA 1
ATOM 827 C C . THR A 1 107 ? -35.639 -4.142 31.249 1.00 96.94 107 THR A C 1
ATOM 829 O O . THR A 1 107 ? -36.567 -3.990 32.046 1.00 96.94 107 THR A O 1
ATOM 832 N N . GLU A 1 108 ? -35.825 -4.740 30.071 1.00 96.75 108 GLU A N 1
ATOM 833 C CA . GLU A 1 1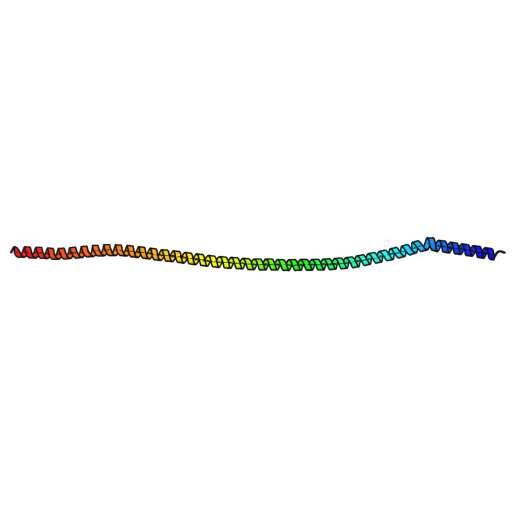08 ? -37.109 -5.294 29.640 1.00 96.75 108 GLU A CA 1
ATOM 834 C C . GLU A 1 108 ? -37.527 -6.518 30.469 1.00 96.75 108 GLU A C 1
ATOM 836 O O . GLU A 1 108 ? -38.702 -6.636 30.837 1.00 96.75 108 GLU A O 1
ATOM 841 N N . ILE A 1 109 ? -36.582 -7.394 30.823 1.00 96.62 109 ILE A N 1
ATOM 842 C CA . ILE A 1 109 ? -36.807 -8.531 31.725 1.00 96.62 109 ILE A CA 1
ATOM 843 C C . ILE A 1 109 ? -37.247 -8.035 33.105 1.00 96.62 109 ILE A C 1
ATOM 845 O O . ILE A 1 109 ? -38.247 -8.524 33.633 1.00 96.62 109 ILE A O 1
ATOM 849 N N . ASP A 1 110 ? -36.570 -7.038 33.671 1.00 96.75 110 ASP A N 1
ATOM 850 C CA . ASP A 1 110 ? -36.890 -6.505 34.999 1.00 96.75 110 ASP A CA 1
ATOM 851 C C . ASP A 1 110 ? -38.256 -5.800 35.022 1.00 96.75 110 ASP A C 1
ATOM 853 O O . ASP A 1 110 ? -39.064 -5.989 35.945 1.00 96.75 110 ASP A O 1
ATOM 857 N N . ALA A 1 111 ? -38.572 -5.047 33.964 1.00 96.56 111 ALA A N 1
ATOM 858 C CA . ALA A 1 111 ? -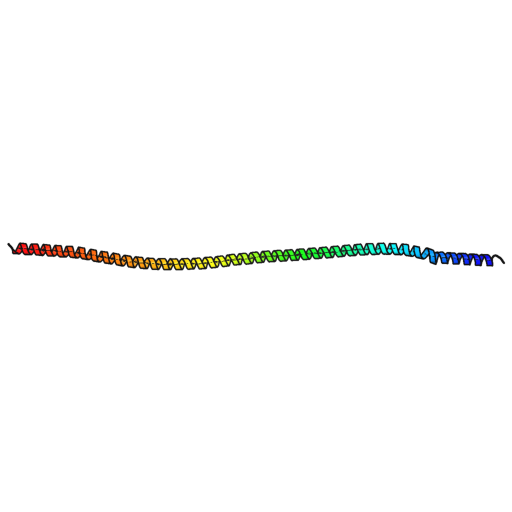39.889 -4.449 33.779 1.00 96.56 111 ALA A CA 1
ATOM 859 C C . ALA A 1 111 ? -40.980 -5.524 33.647 1.00 96.56 111 ALA A C 1
ATOM 861 O O . ALA A 1 111 ? -42.041 -5.416 34.268 1.00 96.56 111 ALA A O 1
ATOM 862 N N . SER A 1 112 ? -40.716 -6.585 32.882 1.00 96.00 112 SER A N 1
ATOM 863 C CA . SER A 1 112 ? -41.643 -7.705 32.690 1.00 96.00 112 SER A CA 1
ATOM 864 C C . SER A 1 112 ? -41.858 -8.499 33.978 1.00 96.00 112 SER A C 1
ATOM 866 O O . SER A 1 112 ? -42.999 -8.808 34.321 1.00 96.00 112 SER A O 1
ATOM 868 N N . ALA A 1 113 ? -40.800 -8.753 34.750 1.00 96.94 113 ALA A N 1
ATOM 869 C CA . ALA A 1 113 ? -40.881 -9.401 36.055 1.00 96.94 113 ALA A CA 1
ATOM 870 C C . ALA A 1 113 ? -41.693 -8.562 37.053 1.00 96.94 113 ALA A C 1
ATOM 872 O O . ALA A 1 113 ? -42.511 -9.100 37.800 1.00 96.94 113 ALA A O 1
ATOM 873 N N . THR A 1 114 ? -41.520 -7.238 37.038 1.00 96.50 114 THR A N 1
ATOM 874 C CA . THR A 1 114 ? -42.306 -6.320 37.876 1.00 96.50 114 THR A CA 1
ATOM 875 C C . THR A 1 114 ? -43.787 -6.357 37.502 1.00 96.50 114 THR A C 1
ATOM 877 O O . THR A 1 114 ? -44.632 -6.532 38.379 1.00 96.50 114 THR A O 1
ATOM 880 N N . ARG A 1 115 ? -44.119 -6.284 36.205 1.00 96.62 115 ARG A N 1
ATOM 881 C CA . ARG A 1 115 ? -45.509 -6.413 35.729 1.00 96.62 115 ARG A CA 1
ATOM 882 C C . ARG A 1 115 ? -46.119 -7.764 36.102 1.00 96.62 115 ARG A C 1
ATOM 884 O O . ARG A 1 115 ? -47.250 -7.801 36.573 1.00 96.62 115 ARG A O 1
ATOM 891 N N . ALA A 1 116 ? -45.369 -8.855 35.943 1.00 95.56 116 ALA A N 1
ATOM 892 C CA . ALA A 1 116 ? -45.823 -10.195 36.308 1.00 95.56 116 ALA A CA 1
ATOM 893 C C . ALA A 1 116 ? -46.094 -10.321 37.816 1.00 95.56 116 ALA A C 1
ATOM 895 O O . ALA A 1 116 ? -47.104 -10.898 38.208 1.00 95.56 116 ALA A O 1
ATOM 896 N N . ARG A 1 117 ? -45.244 -9.741 38.674 1.00 96.19 117 ARG A N 1
ATOM 897 C CA . ARG A 1 117 ? -45.473 -9.702 40.131 1.00 96.19 117 ARG A CA 1
ATOM 898 C C . ARG A 1 117 ? -46.714 -8.895 40.502 1.00 96.19 117 ARG A C 1
ATOM 900 O O . ARG A 1 117 ? -47.484 -9.332 41.352 1.00 96.19 117 ARG A O 1
ATOM 907 N N . GLU A 1 118 ? -46.912 -7.740 39.875 1.00 95.81 118 GLU A N 1
ATOM 908 C CA . GLU A 1 118 ? -48.095 -6.902 40.094 1.00 95.81 118 GLU A CA 1
ATOM 909 C C . GLU A 1 118 ? -49.385 -7.612 39.670 1.00 95.81 118 GLU A C 1
ATOM 911 O O . GLU A 1 118 ? -50.386 -7.571 40.386 1.00 95.81 118 GLU A O 1
ATOM 916 N N . GLU A 1 119 ? -49.347 -8.323 38.546 1.00 96.06 119 GLU A N 1
ATOM 917 C CA . GLU A 1 119 ? -50.464 -9.134 38.069 1.00 96.06 119 GLU A CA 1
ATOM 918 C C . GLU A 1 119 ? -50.745 -10.325 38.998 1.00 96.06 119 GLU A C 1
ATOM 920 O O . GLU A 1 119 ? -51.884 -10.526 39.419 1.00 96.06 119 GLU A O 1
ATOM 925 N N . LEU A 1 120 ? -49.707 -11.052 39.428 1.00 95.00 120 LEU A N 1
ATOM 926 C CA . LEU A 1 120 ? -49.840 -12.115 40.428 1.00 95.00 120 LEU A CA 1
ATOM 927 C C . LEU A 1 120 ? -50.425 -11.590 41.743 1.00 95.00 120 LEU A C 1
ATOM 929 O O . LEU A 1 120 ? -51.291 -12.242 42.321 1.00 95.00 120 LEU A O 1
ATOM 933 N N . ARG A 1 121 ? -50.014 -10.403 42.210 1.00 95.50 121 ARG A N 1
ATOM 934 C CA . ARG A 1 121 ? -50.568 -9.790 43.426 1.00 95.50 121 ARG A CA 1
ATOM 935 C C . ARG A 1 121 ? -52.069 -9.550 43.289 1.00 95.50 121 ARG A C 1
ATOM 937 O O . ARG A 1 121 ? -52.812 -9.893 44.204 1.00 95.50 121 ARG A O 1
ATOM 944 N N . LYS A 1 122 ? -52.523 -9.017 42.149 1.00 95.25 122 LYS A N 1
ATOM 945 C CA . LYS A 1 122 ? -53.957 -8.826 41.871 1.00 95.25 122 LYS A CA 1
ATOM 946 C C . LYS A 1 122 ? -54.708 -10.154 41.867 1.00 95.25 122 LYS A C 1
ATOM 948 O O . LYS A 1 122 ? -55.743 -10.260 42.520 1.00 95.25 122 LYS A O 1
ATOM 953 N N . GLN A 1 123 ? -54.174 -11.170 41.191 1.00 94.12 123 GLN A N 1
ATOM 954 C CA . GLN A 1 123 ? -54.793 -12.497 41.133 1.00 94.12 123 GLN A CA 1
ATOM 955 C C . GLN A 1 123 ? -54.882 -13.153 42.516 1.00 94.12 123 GLN A C 1
ATOM 957 O O . GLN A 1 123 ? -55.926 -13.699 42.868 1.00 94.12 123 GLN A O 1
ATOM 962 N N . VAL A 1 124 ? -53.835 -13.036 43.339 1.00 94.38 124 VAL A N 1
ATOM 963 C CA . VAL A 1 124 ? -53.836 -13.522 44.726 1.00 94.38 124 VAL A CA 1
ATOM 964 C C . VAL A 1 124 ? -54.845 -12.757 45.580 1.00 94.38 124 VAL A C 1
ATOM 966 O O . VAL A 1 124 ? -55.573 -13.388 46.338 1.00 94.38 124 VAL A O 1
ATOM 969 N N . SER A 1 125 ? -54.954 -11.430 45.448 1.00 93.12 125 SER A N 1
ATOM 970 C CA . SER A 1 125 ? -55.969 -10.646 46.168 1.00 93.12 125 SER A CA 1
ATOM 971 C C . SER A 1 125 ? -57.392 -11.066 45.794 1.00 93.12 125 SER A C 1
ATOM 973 O O . SER A 1 125 ? -58.220 -11.259 46.681 1.00 93.12 125 SER A O 1
ATOM 975 N N . VAL A 1 126 ? -57.673 -11.274 44.504 1.00 94.25 126 VAL A N 1
ATOM 976 C CA . VAL A 1 126 ? -58.981 -11.762 44.032 1.00 94.25 126 VAL A CA 1
ATOM 977 C C . VAL A 1 126 ? -59.267 -13.167 44.568 1.00 94.25 126 VAL A C 1
ATOM 979 O O . VAL A 1 126 ? -60.369 -13.432 45.050 1.00 94.25 126 VAL A O 1
ATOM 982 N N . LEU A 1 127 ? -58.276 -14.063 44.543 1.00 92.31 127 LEU A N 1
ATOM 983 C CA . LEU A 1 127 ? -58.419 -15.422 45.063 1.00 92.31 127 LEU A CA 1
ATOM 984 C C . LEU A 1 127 ? -58.611 -15.441 46.586 1.00 92.31 127 LEU A C 1
ATOM 986 O O . LEU A 1 127 ? -59.422 -16.220 47.080 1.00 92.31 127 LEU A O 1
ATOM 990 N N . ALA A 1 128 ? -57.916 -14.572 47.325 1.00 91.81 128 ALA A N 1
ATOM 991 C CA . ALA A 1 128 ? -58.054 -14.431 48.771 1.00 91.81 128 ALA A CA 1
ATOM 992 C C . ALA A 1 128 ? -59.448 -13.922 49.162 1.00 91.81 128 ALA A C 1
ATOM 994 O O . ALA A 1 128 ? -60.065 -14.493 50.058 1.00 91.81 128 ALA A O 1
ATOM 995 N N . VAL A 1 129 ? -59.979 -12.913 48.457 1.00 92.88 129 VAL A N 1
ATOM 996 C CA . VAL A 1 129 ? -61.355 -12.424 48.661 1.00 92.88 129 VAL A CA 1
ATOM 997 C C . VAL A 1 129 ? -62.366 -13.521 48.330 1.00 92.88 129 VAL A C 1
ATOM 999 O O . VAL A 1 129 ? -63.220 -13.827 49.154 1.00 92.88 129 VAL A O 1
ATOM 1002 N N . SER A 1 130 ? -62.219 -14.195 47.185 1.00 90.62 130 SER A N 1
ATOM 1003 C CA . SER A 1 130 ? -63.092 -15.314 46.798 1.00 90.62 130 SER A CA 1
ATOM 1004 C C . SER A 1 130 ? -63.043 -16.479 47.801 1.00 90.62 130 SER A C 1
ATOM 1006 O O . SER A 1 130 ? -64.063 -17.102 48.101 1.00 90.62 130 SER A O 1
ATOM 1008 N N . GLY A 1 131 ? -61.860 -16.778 48.347 1.00 90.38 131 GLY A N 1
ATOM 1009 C CA . GLY A 1 131 ? -61.667 -17.774 49.399 1.00 90.38 131 GLY A CA 1
ATOM 1010 C C . GLY A 1 131 ? -62.331 -17.374 50.717 1.00 90.38 131 GLY A C 1
ATOM 1011 O O . GLY A 1 131 ? -63.036 -18.189 51.313 1.00 90.38 131 GLY A O 1
ATOM 1012 N N . ALA A 1 132 ? -62.168 -16.116 51.136 1.00 89.25 132 ALA A N 1
ATOM 1013 C CA . ALA A 1 132 ? -62.795 -15.569 52.336 1.00 89.25 132 ALA A CA 1
ATOM 1014 C C . ALA A 1 132 ? -64.327 -15.533 52.222 1.00 89.25 132 ALA A C 1
ATOM 1016 O O . ALA A 1 132 ? -65.013 -15.952 53.149 1.00 89.25 132 ALA A O 1
ATOM 1017 N N . GLU A 1 133 ? -64.879 -15.126 51.074 1.00 89.50 133 GLU A N 1
ATOM 1018 C CA . GLU A 1 133 ? -66.324 -15.157 50.810 1.00 89.50 133 GLU A CA 1
ATOM 1019 C C . GLU A 1 133 ? -66.899 -16.575 50.911 1.00 89.50 133 GLU A C 1
ATOM 1021 O O . GLU A 1 133 ? -67.978 -16.770 51.474 1.00 89.50 133 GLU A O 1
ATOM 1026 N N . LYS A 1 134 ? -66.189 -17.585 50.390 1.00 88.50 134 LYS A N 1
ATOM 1027 C CA . LYS A 1 134 ? -66.606 -18.993 50.497 1.00 88.50 134 LYS A CA 1
ATOM 1028 C C . LYS A 1 134 ? -66.551 -19.506 51.937 1.00 88.50 134 LYS A C 1
ATOM 1030 O O . LYS A 1 134 ? -67.458 -20.234 52.340 1.00 88.50 134 LYS A O 1
ATOM 1035 N N . LEU A 1 135 ? -65.519 -19.139 52.700 1.00 87.00 135 LEU A N 1
ATOM 1036 C CA . LEU A 1 135 ? -65.401 -19.513 54.112 1.00 87.00 135 LEU A CA 1
ATOM 1037 C C . LEU A 1 135 ? -66.508 -18.859 54.949 1.00 87.00 135 LEU A C 1
ATOM 1039 O O . L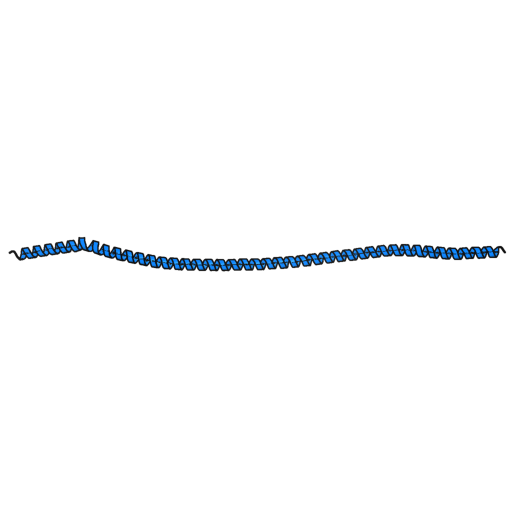EU A 1 135 ? -67.204 -19.559 55.678 1.00 87.00 135 LEU A O 1
ATOM 1043 N N . LEU A 1 136 ? -66.735 -17.554 54.766 1.00 84.56 136 LEU A N 1
ATOM 1044 C CA . LEU A 1 136 ? -67.783 -16.805 55.457 1.00 84.56 136 LEU A CA 1
ATOM 1045 C C . LEU A 1 136 ? -69.177 -17.351 55.130 1.00 84.56 136 LEU A C 1
ATOM 1047 O O . LEU A 1 136 ? -69.970 -17.556 56.040 1.00 84.56 136 LEU A O 1
ATOM 1051 N N . LYS A 1 137 ? -69.475 -17.654 53.856 1.00 84.75 137 LYS A N 1
ATOM 1052 C CA . LYS A 1 137 ? -70.737 -18.315 53.481 1.00 84.75 137 LYS A CA 1
ATOM 1053 C C . LYS A 1 137 ? -70.928 -19.640 54.219 1.00 84.75 137 LYS A C 1
ATOM 1055 O O . LYS A 1 137 ? -72.029 -19.902 54.678 1.00 84.75 137 LYS A O 1
ATOM 1060 N N . ARG A 1 138 ? -69.875 -20.452 54.368 1.00 83.88 138 ARG A N 1
ATOM 1061 C CA . ARG A 1 138 ? -69.943 -21.745 55.067 1.00 83.88 138 ARG A CA 1
ATOM 1062 C C . ARG A 1 138 ? -70.121 -21.597 56.582 1.00 83.88 138 ARG A C 1
ATOM 1064 O O . ARG A 1 138 ? -70.869 -22.374 57.165 1.00 83.88 138 ARG A O 1
ATOM 1071 N N . GLU A 1 139 ? -69.460 -20.630 57.218 1.00 80.88 139 GLU A N 1
ATOM 1072 C CA . GLU A 1 139 ? -69.645 -20.360 58.653 1.00 80.88 139 GLU A CA 1
ATOM 1073 C C . GLU A 1 139 ? -71.008 -19.737 58.961 1.00 80.88 139 GLU A C 1
ATOM 1075 O O . GLU A 1 139 ? -71.650 -20.133 59.932 1.00 80.88 139 GLU A O 1
ATOM 1080 N N . ILE A 1 140 ? -71.480 -18.805 58.124 1.00 78.56 140 ILE A N 1
ATOM 1081 C CA . ILE A 1 140 ? -72.832 -18.246 58.241 1.00 78.56 140 ILE A CA 1
ATOM 1082 C C . ILE A 1 140 ? -73.864 -19.356 58.070 1.00 78.56 140 ILE A C 1
ATOM 1084 O O . ILE A 1 140 ? -74.780 -19.423 58.874 1.00 78.56 140 ILE A O 1
ATOM 1088 N N . ASP A 1 141 ? -73.710 -20.243 57.084 1.00 79.75 141 ASP A N 1
ATOM 1089 C CA . ASP A 1 141 ? -74.648 -21.345 56.859 1.00 79.75 141 ASP A CA 1
ATOM 1090 C C . ASP A 1 141 ? -74.652 -22.341 58.030 1.00 79.75 141 ASP A C 1
ATOM 1092 O O . ASP A 1 141 ? -75.716 -22.725 58.503 1.00 79.75 141 ASP A O 1
ATOM 1096 N N . ALA A 1 142 ? -73.483 -22.683 58.588 1.00 76.38 142 ALA A N 1
ATOM 1097 C CA . ALA A 1 142 ? -73.382 -23.537 59.775 1.00 76.38 142 ALA A CA 1
ATOM 1098 C C . ALA A 1 142 ? -74.010 -22.899 61.031 1.00 76.38 142 ALA A C 1
ATOM 1100 O O . ALA A 1 142 ? -74.707 -23.577 61.787 1.00 76.38 142 ALA A O 1
ATOM 1101 N N . ASN A 1 143 ? -73.795 -21.597 61.246 1.00 76.62 143 ASN A N 1
ATOM 1102 C CA . ASN A 1 143 ? -74.385 -20.864 62.367 1.00 76.62 143 ASN A CA 1
ATOM 1103 C C . ASN A 1 143 ? -75.891 -20.630 62.173 1.00 76.62 143 ASN A C 1
ATOM 1105 O O . ASN A 1 143 ? -76.650 -20.763 63.129 1.00 76.62 143 ASN A O 1
ATOM 1109 N N . ALA A 1 144 ? -76.333 -20.334 60.950 1.00 75.38 144 ALA A N 1
ATOM 1110 C CA . ALA A 1 144 ? -77.743 -20.183 60.601 1.00 75.38 144 ALA A CA 1
ATOM 1111 C C . ALA A 1 144 ? -78.489 -21.519 60.718 1.00 75.38 144 ALA A C 1
ATOM 1113 O O . ALA A 1 144 ? -79.571 -21.557 61.295 1.00 75.38 144 ALA A O 1
ATOM 1114 N N . HIS A 1 145 ? -77.890 -22.628 60.270 1.00 71.44 145 HIS A N 1
ATOM 1115 C CA . HIS A 1 145 ? -78.429 -23.972 60.484 1.00 71.44 145 HIS A CA 1
ATOM 1116 C C . HIS A 1 145 ? -78.548 -24.295 61.975 1.00 71.44 145 HIS A C 1
ATOM 1118 O O . HIS A 1 145 ? -79.560 -24.846 62.394 1.00 71.44 145 HIS A O 1
ATOM 1124 N N . LYS A 1 146 ? -77.554 -23.930 62.795 1.00 77.25 146 LYS A N 1
ATOM 1125 C CA . LYS A 1 146 ? -77.632 -24.131 64.247 1.00 77.25 146 LYS A CA 1
ATOM 1126 C C . LYS A 1 146 ? -78.738 -23.288 64.890 1.00 77.25 146 LYS A C 1
ATOM 1128 O O . LYS A 1 146 ? -79.491 -23.822 65.691 1.00 77.25 146 LYS A O 1
ATOM 1133 N N . ALA A 1 147 ? -78.873 -22.018 64.507 1.00 77.12 147 ALA A N 1
ATOM 1134 C CA . ALA A 1 147 ? -79.936 -21.150 65.011 1.00 77.12 147 ALA A CA 1
ATOM 1135 C C . ALA A 1 147 ? -81.335 -21.682 64.655 1.00 77.12 147 ALA A C 1
ATOM 1137 O O . ALA A 1 147 ? -82.210 -21.689 65.511 1.00 77.12 147 ALA A O 1
ATOM 1138 N N . LEU A 1 148 ? -81.523 -22.205 63.436 1.00 73.75 148 LEU A N 1
ATOM 1139 C CA . LEU A 1 148 ? -82.777 -22.850 63.030 1.00 73.75 148 LEU A CA 1
ATOM 1140 C C . LEU A 1 148 ? -83.059 -24.136 63.822 1.00 73.75 148 LEU A C 1
ATOM 1142 O O . LEU A 1 148 ? -84.210 -24.407 64.149 1.00 73.75 148 LEU A O 1
ATOM 1146 N N . LEU A 1 149 ? -82.028 -24.926 64.145 1.00 75.94 149 LEU A N 1
ATOM 1147 C CA . LEU A 1 149 ? -82.174 -26.116 64.991 1.00 75.94 149 LEU A CA 1
ATOM 1148 C C . LEU A 1 149 ? -82.521 -25.751 66.442 1.00 75.94 149 LEU A C 1
ATOM 1150 O O . LEU A 1 149 ? -83.354 -26.424 67.043 1.00 75.94 149 LEU A O 1
ATOM 1154 N N . ASP A 1 150 ? -81.911 -24.696 66.988 1.00 80.69 150 ASP A N 1
ATOM 1155 C CA . ASP A 1 150 ? -82.184 -24.215 68.346 1.00 80.69 150 ASP A CA 1
ATOM 1156 C C . ASP A 1 150 ? -83.601 -23.604 68.451 1.00 80.69 150 ASP A C 1
ATOM 1158 O O . ASP A 1 150 ? -84.289 -23.827 69.446 1.00 80.69 150 ASP A O 1
ATOM 1162 N N . GLU A 1 151 ? -84.076 -22.895 67.418 1.00 77.25 151 GLU A N 1
ATOM 1163 C CA . GLU A 1 151 ? -85.437 -22.333 67.360 1.00 77.25 151 GLU A CA 1
ATOM 1164 C C . GLU A 1 151 ? -86.505 -23.434 67.214 1.00 77.25 151 GLU A C 1
ATOM 1166 O O . GLU A 1 151 ? -87.491 -23.428 67.948 1.00 77.25 151 GLU A O 1
ATOM 1171 N N . LEU A 1 152 ? -86.259 -24.455 66.380 1.00 72.75 152 LEU A N 1
ATOM 1172 C CA . LEU A 1 152 ? -87.111 -25.654 66.292 1.00 72.75 152 LEU A CA 1
ATOM 1173 C C . LEU A 1 152 ? -87.159 -26.452 67.604 1.00 72.75 152 LEU A C 1
ATOM 1175 O O . LEU A 1 152 ? -88.187 -27.045 67.921 1.00 72.75 152 LEU A O 1
ATOM 1179 N N . ALA A 1 153 ? -86.063 -26.493 68.365 1.00 75.56 153 ALA A N 1
ATOM 1180 C CA . ALA A 1 153 ? -86.017 -27.183 69.654 1.00 75.56 153 ALA A CA 1
ATOM 1181 C C . ALA A 1 153 ? -86.748 -26.421 70.773 1.00 75.56 153 ALA A C 1
ATOM 1183 O O . ALA A 1 153 ? -87.165 -27.045 71.743 1.00 75.56 153 ALA A O 1
ATOM 1184 N N . ALA A 1 154 ? -86.896 -25.098 70.652 1.00 78.00 154 ALA A N 1
ATOM 1185 C CA . ALA A 1 154 ? -87.620 -24.267 71.614 1.00 78.00 154 ALA A CA 1
ATOM 1186 C C . ALA A 1 154 ? -89.146 -24.255 71.393 1.00 78.00 154 ALA A C 1
ATOM 1188 O O . ALA A 1 154 ? -89.883 -23.818 72.276 1.00 78.00 154 ALA A O 1
ATOM 1189 N N . GLU A 1 155 ? -89.620 -24.715 70.231 1.00 71.12 155 GLU A N 1
ATOM 1190 C CA . GLU A 1 155 ? -91.047 -24.789 69.879 1.00 71.12 155 GLU A CA 1
ATOM 1191 C C . GLU A 1 155 ? -91.727 -26.119 70.280 1.00 71.12 155 GLU A C 1
ATOM 1193 O O . GLU A 1 155 ? -92.920 -26.302 70.027 1.00 71.12 155 GLU A O 1
ATOM 1198 N N . ILE A 1 156 ? -90.991 -27.034 70.928 1.00 54.66 156 ILE A N 1
ATOM 1199 C CA . ILE A 1 156 ? -91.488 -28.298 71.511 1.00 54.66 156 ILE A CA 1
ATOM 1200 C C . ILE A 1 156 ? -91.458 -28.200 73.038 1.00 54.66 156 ILE A C 1
ATOM 1202 O O . ILE A 1 156 ? -92.466 -28.594 73.669 1.00 54.66 156 ILE A O 1
#

pLDDT: mean 92.08, std 7.6, range [54.66, 97.75]

Secondary structure (DSSP, 8-state):
--HHHHHHHHHHHHHHHHHHIIIIIHHHHHHHHHHHHHHHHHHHHHHHHHHHHHHHHHHHHHHHHHHHHHHHHHHHHHHHHHHHHHHHHHHHHHHHHHHHHHHHHHHHHHHHHHHHHHHHHHHHHHHHHHHHHHHHHHHHHHHHHHHHHHHHHHT-